Protein AF-A0A3C1X6R8-F1 (afdb_monomer_lite)

Radius of gyration: 14.56 Å; chains: 1; bounding box: 36×24×42 Å

pLDDT: mean 93.62, std 7.14, range [44.47, 98.44]

Structure (mmCIF, N/CA/C/O backbone):
data_AF-A0A3C1X6R8-F1
#
_entry.id   AF-A0A3C1X6R8-F1
#
loop_
_atom_site.group_PDB
_atom_site.id
_atom_site.type_symbol
_atom_site.label_atom_id
_atom_site.label_alt_id
_atom_site.label_comp_id
_atom_site.label_asym_id
_atom_site.label_entity_id
_atom_site.label_seq_id
_atom_site.pdbx_PDB_ins_code
_atom_site.Cartn_x
_atom_site.Cartn_y
_atom_site.Cartn_z
_atom_site.occupancy
_atom_site.B_iso_or_equiv
_atom_site.auth_seq_id
_atom_site.auth_comp_id
_atom_site.auth_asym_id
_atom_site.auth_atom_id
_atom_site.pdbx_PDB_model_num
ATOM 1 N N . LEU A 1 1 ? -1.838 14.137 13.609 1.00 92.88 1 LEU A N 1
ATOM 2 C CA . LEU A 1 1 ? -3.156 13.917 12.978 1.00 92.88 1 LEU A CA 1
ATOM 3 C C . LEU A 1 1 ? -3.751 12.540 13.293 1.00 92.88 1 LEU A C 1
ATOM 5 O O . LEU A 1 1 ? -4.486 12.486 14.264 1.00 92.88 1 LEU A O 1
ATOM 9 N N . ILE A 1 2 ? -3.392 11.442 12.601 1.00 96.31 2 ILE A N 1
ATOM 10 C CA . ILE A 1 2 ? -4.032 10.103 12.754 1.00 96.31 2 ILE A CA 1
ATOM 11 C C . ILE A 1 2 ? -4.209 9.684 14.222 1.00 96.31 2 ILE A C 1
ATOM 13 O O . ILE A 1 2 ? -5.307 9.367 14.666 1.00 96.31 2 ILE A O 1
ATOM 17 N N . ARG A 1 3 ? -3.130 9.751 15.009 1.00 93.81 3 ARG A N 1
ATOM 18 C CA . ARG A 1 3 ? -3.143 9.372 16.429 1.00 93.81 3 ARG A CA 1
ATOM 19 C C . ARG A 1 3 ? -3.962 10.317 17.316 1.00 93.81 3 ARG A C 1
ATOM 21 O O . ARG A 1 3 ? -4.566 9.875 18.283 1.00 93.81 3 ARG A O 1
ATOM 28 N N . GLN A 1 4 ? -3.963 11.611 16.999 1.00 95.19 4 GLN A N 1
ATOM 29 C CA . GLN A 1 4 ? -4.698 12.633 17.758 1.00 95.19 4 GLN A CA 1
ATOM 30 C C . GLN A 1 4 ? -6.204 12.534 17.506 1.00 95.19 4 GLN A C 1
ATOM 32 O O . GLN A 1 4 ? -6.984 12.700 18.434 1.00 95.19 4 GLN A O 1
ATOM 37 N N . THR A 1 5 ? -6.606 12.236 16.270 1.00 96.69 5 THR A N 1
ATOM 38 C CA . THR A 1 5 ? -8.015 12.111 15.876 1.00 96.69 5 THR A CA 1
ATOM 39 C C . THR A 1 5 ? -8.564 10.698 16.046 1.00 96.69 5 THR A C 1
ATOM 41 O O . THR A 1 5 ? -9.764 10.499 15.909 1.00 96.69 5 THR A O 1
ATOM 44 N N . ARG A 1 6 ? -7.695 9.717 16.329 1.00 95.25 6 ARG A N 1
ATOM 45 C CA . ARG A 1 6 ? -8.004 8.279 16.316 1.00 95.25 6 ARG A CA 1
ATOM 46 C C . ARG A 1 6 ? -8.641 7.817 14.998 1.00 95.25 6 ARG A C 1
ATOM 48 O O . ARG A 1 6 ? -9.510 6.953 15.005 1.00 95.25 6 ARG A O 1
ATOM 55 N N . ALA A 1 7 ? -8.210 8.387 13.872 1.00 97.00 7 ALA A N 1
ATOM 56 C CA . ALA A 1 7 ? -8.695 7.975 12.558 1.00 97.00 7 ALA A CA 1
ATOM 57 C C . ALA A 1 7 ? -8.273 6.528 12.255 1.00 97.00 7 ALA A C 1
ATOM 59 O O . ALA A 1 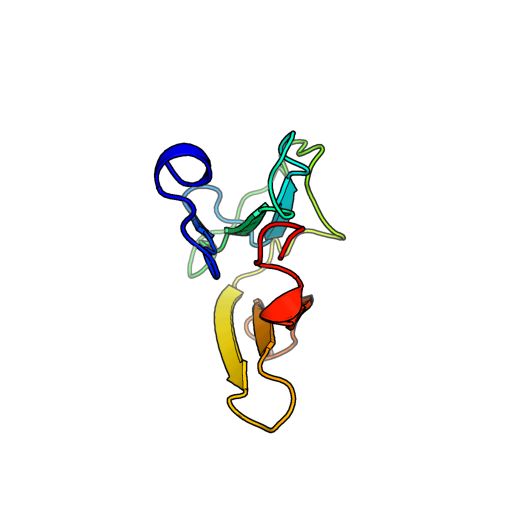7 ? -7.086 6.199 12.313 1.00 97.00 7 ALA A O 1
ATOM 60 N N . GLU A 1 8 ? -9.236 5.676 11.920 1.00 96.88 8 GLU A N 1
ATOM 61 C CA . GLU A 1 8 ? -9.026 4.283 11.512 1.00 96.88 8 GLU A CA 1
ATOM 62 C C . GLU A 1 8 ? -9.151 4.146 9.992 1.00 96.88 8 GLU A C 1
ATOM 64 O O . GLU A 1 8 ? -9.757 4.991 9.334 1.00 96.88 8 GLU A O 1
ATOM 69 N N . GLY A 1 9 ? -8.582 3.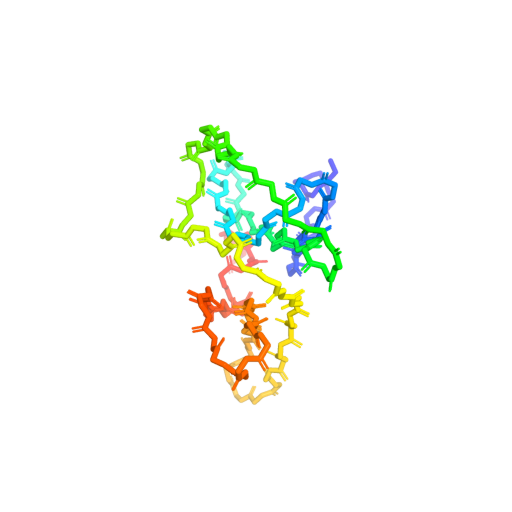081 9.427 1.00 96.31 9 GLY A N 1
ATOM 70 C CA . GLY A 1 9 ? -8.700 2.794 7.995 1.00 96.31 9 GLY A CA 1
ATOM 71 C C . GLY A 1 9 ? -7.899 3.726 7.082 1.00 96.31 9 GLY A C 1
ATOM 72 O O . GLY A 1 9 ? -8.197 3.799 5.894 1.00 96.31 9 GLY A O 1
ATOM 73 N N . VAL A 1 10 ? -6.901 4.449 7.606 1.00 97.31 10 VAL A N 1
ATOM 74 C CA . VAL A 1 10 ? -6.092 5.371 6.796 1.00 97.31 10 VAL A CA 1
ATOM 75 C C . VAL A 1 10 ? -5.047 4.598 5.989 1.00 97.31 10 VAL A C 1
ATOM 77 O O . VAL A 1 10 ? -4.293 3.792 6.535 1.00 97.31 10 VAL A O 1
ATOM 80 N N . LEU A 1 11 ? -4.989 4.898 4.694 1.00 97.25 11 LEU A N 1
ATOM 81 C CA . LEU A 1 11 ? -3.979 4.444 3.740 1.00 97.25 11 LEU A CA 1
ATOM 82 C C . LEU A 1 11 ? -3.394 5.662 3.029 1.00 97.25 11 LEU A C 1
ATOM 84 O O . LEU A 1 11 ? -4.082 6.671 2.866 1.00 97.25 11 LEU A O 1
ATOM 88 N N . PHE A 1 12 ? -2.148 5.547 2.586 1.00 97.88 12 PHE A N 1
ATOM 89 C CA . PHE A 1 12 ? -1.485 6.561 1.780 1.00 97.88 12 PHE A CA 1
ATOM 90 C C . PHE A 1 12 ? -1.316 6.071 0.343 1.00 97.88 12 PHE A C 1
ATOM 92 O O . PHE A 1 12 ? -1.146 4.875 0.084 1.00 97.88 12 PHE A O 1
ATOM 99 N N . ILE A 1 13 ? -1.420 7.022 -0.577 1.00 97.69 13 ILE A N 1
ATOM 100 C CA . ILE A 1 13 ? -1.051 6.870 -1.977 1.00 97.69 13 ILE A CA 1
ATOM 101 C C . ILE A 1 13 ? -0.106 8.020 -2.311 1.00 97.69 13 ILE A C 1
ATOM 103 O O . ILE A 1 13 ? -0.381 9.173 -1.961 1.00 97.69 13 ILE A O 1
ATOM 107 N N . SER A 1 14 ? 1.011 7.707 -2.952 1.00 96.69 14 SER A N 1
ATOM 108 C CA . SER A 1 14 ? 2.066 8.670 -3.273 1.00 96.69 14 SER A C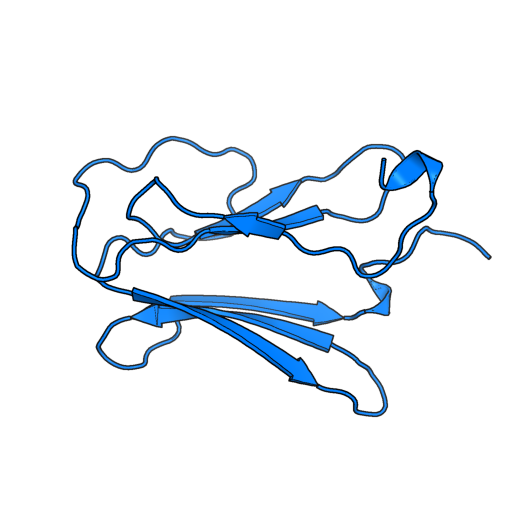A 1
ATOM 109 C C . SER A 1 14 ? 2.644 8.420 -4.673 1.00 96.69 14 SER A C 1
ATOM 111 O O . SER A 1 14 ? 2.229 7.493 -5.370 1.00 96.69 14 SER A O 1
ATOM 113 N N . GLY A 1 15 ? 3.566 9.276 -5.116 1.00 94.12 15 GLY A N 1
ATOM 114 C CA . GLY A 1 15 ? 4.183 9.234 -6.447 1.00 94.12 15 GLY A CA 1
ATOM 115 C C . GLY A 1 15 ? 5.496 10.022 -6.474 1.00 94.12 15 GLY A C 1
ATOM 116 O O . GLY A 1 15 ? 6.169 10.072 -5.451 1.00 94.12 15 GLY A O 1
ATOM 117 N N . ASP A 1 16 ? 5.822 10.657 -7.606 1.00 91.06 16 ASP A N 1
ATOM 118 C CA . ASP A 1 16 ? 7.024 11.493 -7.866 1.00 91.06 16 ASP A CA 1
ATOM 119 C C . ASP A 1 16 ? 8.335 10.726 -8.120 1.00 91.06 16 ASP A C 1
ATOM 121 O O . ASP A 1 16 ? 9.251 11.240 -8.749 1.00 91.06 16 ASP A O 1
ATOM 125 N N . VAL A 1 17 ? 8.415 9.464 -7.703 1.00 89.19 17 VAL A N 1
ATOM 126 C CA . VAL A 1 17 ? 9.659 8.680 -7.769 1.00 89.19 17 VAL A CA 1
ATOM 127 C C . VAL A 1 17 ? 9.807 7.823 -9.032 1.00 89.19 17 VAL A C 1
ATOM 129 O O . VAL A 1 17 ? 10.823 7.178 -9.232 1.00 89.19 17 VAL A O 1
ATOM 132 N N . HIS A 1 18 ? 8.792 7.784 -9.896 1.00 91.88 18 HIS A N 1
ATOM 133 C CA . HIS A 1 18 ? 8.739 7.009 -11.152 1.00 91.88 18 HIS A CA 1
ATOM 134 C C . HIS A 1 18 ? 8.852 5.472 -11.049 1.00 91.88 18 HIS A C 1
ATOM 136 O O . HIS A 1 18 ? 8.469 4.792 -11.995 1.00 91.88 18 HIS A O 1
ATOM 142 N N . TRP A 1 19 ? 9.236 4.887 -9.912 1.00 93.81 19 TRP A N 1
ATOM 143 C CA . TRP A 1 19 ? 9.003 3.465 -9.622 1.00 93.81 19 TRP A CA 1
ATOM 144 C C . TRP A 1 19 ? 7.742 3.253 -8.773 1.00 93.81 19 TRP A C 1
ATOM 146 O O . TRP A 1 19 ? 7.164 4.188 -8.215 1.00 93.81 19 TRP A O 1
ATOM 156 N N . GLY A 1 20 ? 7.294 2.001 -8.709 1.00 95.62 20 GLY A N 1
ATOM 157 C CA . GLY A 1 20 ? 6.138 1.578 -7.931 1.00 95.62 20 GLY A CA 1
ATOM 158 C C . GLY A 1 20 ? 6.567 0.722 -6.753 1.00 95.62 20 GLY A C 1
ATOM 159 O O . GLY A 1 20 ? 7.319 -0.232 -6.927 1.00 95.62 20 GLY A O 1
ATOM 160 N N . GLU A 1 21 ? 6.095 1.013 -5.549 1.00 97.06 21 GLU A N 1
ATOM 161 C CA . GLU A 1 21 ? 6.450 0.232 -4.366 1.00 97.06 21 GLU A CA 1
ATOM 162 C C . GLU A 1 21 ? 5.368 0.266 -3.294 1.00 97.06 21 GLU A C 1
ATOM 164 O O . GLU A 1 21 ? 4.442 1.075 -3.320 1.00 97.06 21 GLU A O 1
ATOM 169 N N . LEU A 1 22 ? 5.504 -0.634 -2.324 1.00 98.12 22 LEU A N 1
ATOM 170 C CA . LEU A 1 22 ? 4.699 -0.624 -1.117 1.00 98.12 22 LEU A CA 1
ATOM 171 C C . LEU A 1 22 ? 5.602 -0.389 0.085 1.00 98.12 22 LEU A C 1
ATOM 173 O O . LEU A 1 22 ? 6.529 -1.159 0.327 1.00 98.12 22 LEU A O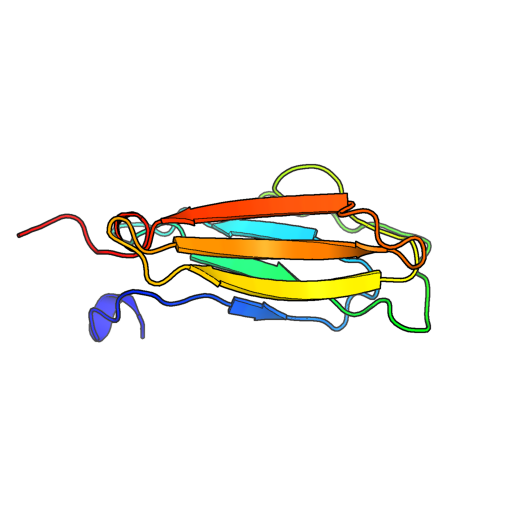 1
ATOM 177 N N . SER A 1 23 ? 5.281 0.625 0.876 1.00 98.25 23 SER A N 1
ATOM 178 C CA . SER A 1 23 ? 5.948 0.913 2.141 1.00 98.25 23 SER A CA 1
ATOM 179 C C . SER A 1 23 ? 5.063 0.553 3.328 1.00 98.25 23 SER A C 1
ATOM 181 O O . SER A 1 23 ? 3.844 0.724 3.285 1.00 98.25 23 SER A O 1
ATOM 183 N N . ARG A 1 24 ? 5.677 0.090 4.421 1.00 98.12 24 ARG A N 1
ATOM 184 C CA . ARG A 1 24 ? 5.020 -0.098 5.719 1.00 98.12 24 ARG A CA 1
ATOM 185 C C . ARG A 1 24 ? 5.840 0.524 6.838 1.00 98.12 24 ARG A C 1
ATOM 187 O O . ARG A 1 24 ? 6.876 -0.014 7.223 1.00 98.12 24 ARG A O 1
ATOM 194 N N . LEU A 1 25 ? 5.310 1.587 7.430 1.00 97.69 25 LEU A N 1
ATOM 195 C CA . LEU A 1 25 ? 5.884 2.231 8.605 1.00 97.69 25 LEU A CA 1
ATOM 196 C C . LEU A 1 25 ? 5.222 1.712 9.888 1.00 97.69 25 LEU A C 1
ATOM 198 O O . LEU A 1 25 ? 4.008 1.834 10.075 1.00 97.69 25 LEU A O 1
ATOM 202 N N . GLN A 1 26 ? 6.028 1.193 10.816 1.00 96.06 26 GLN A N 1
ATOM 203 C CA . GLN A 1 26 ? 5.562 0.832 12.156 1.00 96.06 26 GLN A CA 1
ATOM 204 C C . GLN A 1 26 ? 5.593 2.058 13.079 1.00 96.06 26 GLN A C 1
ATOM 206 O O . GLN A 1 26 ? 6.554 2.288 13.812 1.00 96.06 26 GLN A O 1
ATOM 211 N N . ALA A 1 27 ? 4.535 2.867 13.034 1.00 92.88 27 ALA A N 1
ATOM 212 C CA . ALA A 1 27 ? 4.433 4.064 13.860 1.00 92.88 27 ALA A CA 1
ATOM 213 C C . ALA A 1 27 ? 4.169 3.709 15.345 1.00 92.88 27 ALA A C 1
ATOM 215 O O . ALA A 1 27 ? 3.276 2.907 15.636 1.00 92.88 27 ALA A O 1
ATOM 216 N N . PRO A 1 28 ? 4.892 4.312 16.311 1.00 93.19 28 PRO A N 1
ATOM 217 C CA . PRO A 1 28 ? 4.652 4.072 17.731 1.00 93.19 28 PRO A CA 1
ATOM 218 C C . PRO A 1 28 ? 3.221 4.427 18.151 1.00 93.19 28 PRO A C 1
ATOM 220 O O . PRO A 1 28 ? 2.722 5.514 17.848 1.00 93.19 28 PRO A O 1
ATOM 223 N N . ASN A 1 29 ? 2.586 3.542 18.927 1.00 93.50 29 ASN A N 1
ATOM 224 C CA . ASN A 1 29 ? 1.217 3.717 19.431 1.00 93.50 29 ASN A CA 1
ATOM 225 C C . ASN A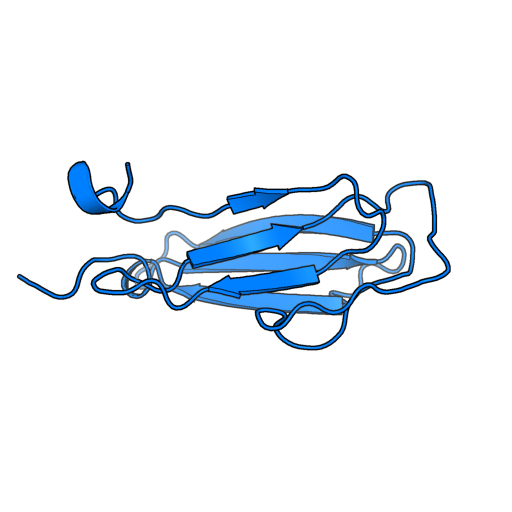 1 29 ? 0.176 3.953 18.315 1.00 93.50 29 ASN A C 1
ATOM 227 O O . ASN A 1 29 ? -0.738 4.762 18.480 1.00 93.50 29 ASN A O 1
ATOM 231 N N . CYS A 1 30 ? 0.346 3.296 17.168 1.00 95.50 30 CYS A N 1
ATOM 232 C CA . CYS A 1 30 ? -0.546 3.351 16.014 1.00 95.50 30 CYS A CA 1
ATOM 233 C C . CYS A 1 30 ? -0.557 1.988 15.306 1.00 95.50 30 CYS A C 1
ATOM 235 O O . CYS A 1 30 ? 0.326 1.157 15.533 1.00 95.50 30 CYS A O 1
ATOM 237 N N . TYR A 1 31 ? -1.550 1.759 14.450 1.00 96.88 31 TYR A N 1
ATOM 238 C CA . TYR A 1 31 ? -1.501 0.651 13.499 1.00 96.88 31 TYR A CA 1
ATOM 239 C C . TYR A 1 31 ? -0.414 0.884 12.432 1.00 96.88 31 TYR A C 1
ATOM 241 O O . TYR A 1 31 ? 0.001 2.034 12.232 1.00 96.88 31 TYR A O 1
ATOM 249 N N . PRO A 1 32 ? 0.065 -0.178 11.749 1.00 96.88 32 PRO A N 1
ATOM 250 C CA . PRO A 1 32 ? 1.010 -0.038 10.646 1.00 96.88 32 PRO A CA 1
ATOM 251 C C . PRO A 1 32 ? 0.447 0.877 9.556 1.00 96.88 32 PRO A C 1
ATOM 253 O O . PRO A 1 32 ? -0.675 0.676 9.095 1.00 96.88 32 PRO A O 1
ATOM 256 N N . LEU A 1 33 ? 1.230 1.866 9.135 1.00 97.81 33 LEU A N 1
ATOM 257 C CA . LEU A 1 33 ? 0.846 2.778 8.063 1.00 97.81 33 LEU A CA 1
ATOM 258 C C . LEU A 1 33 ? 1.373 2.233 6.742 1.00 97.81 33 LEU A C 1
ATOM 260 O O . LEU A 1 33 ? 2.571 1.970 6.626 1.00 97.81 33 LEU A O 1
ATOM 264 N N . TYR A 1 34 ? 0.478 2.065 5.774 1.00 98.31 34 TYR A N 1
ATOM 265 C CA . TYR A 1 34 ? 0.819 1.604 4.434 1.00 98.31 34 TYR A CA 1
ATOM 266 C C . TYR A 1 34 ? 0.766 2.764 3.446 1.00 98.31 34 TYR A C 1
ATOM 268 O O . TYR A 1 34 ? -0.187 3.545 3.473 1.00 98.31 34 TYR A O 1
ATOM 276 N N . ASP A 1 35 ? 1.767 2.830 2.576 1.00 98.19 35 ASP A N 1
ATOM 277 C CA . ASP A 1 35 ? 1.828 3.763 1.453 1.00 98.19 35 ASP A CA 1
ATOM 278 C C . ASP A 1 35 ? 2.073 2.990 0.159 1.00 98.19 35 ASP A C 1
ATOM 280 O O . ASP A 1 35 ? 3.053 2.246 0.061 1.00 98.19 35 ASP A O 1
ATOM 284 N N . LEU A 1 36 ? 1.152 3.123 -0.796 1.00 98.38 36 LEU A N 1
ATOM 285 C CA . LEU A 1 36 ? 1.299 2.587 -2.144 1.00 98.38 36 LEU A CA 1
ATOM 286 C C . LEU A 1 36 ? 1.792 3.715 -3.054 1.00 98.38 36 LEU A C 1
ATOM 288 O O . LEU A 1 36 ? 1.009 4.562 -3.488 1.00 98.38 36 LEU A O 1
ATOM 292 N N . THR A 1 37 ? 3.088 3.705 -3.342 1.00 97.44 37 THR A N 1
ATOM 293 C CA . THR A 1 37 ? 3.724 4.673 -4.235 1.00 97.44 37 THR A CA 1
ATOM 294 C C . THR A 1 37 ? 3.617 4.174 -5.669 1.00 97.44 37 THR A C 1
ATOM 296 O O . THR A 1 37 ? 4.016 3.044 -5.953 1.00 97.44 37 THR A O 1
ATOM 299 N N . ALA A 1 38 ? 3.079 4.988 -6.576 1.00 95.81 38 ALA A N 1
ATOM 300 C CA . ALA A 1 38 ? 2.978 4.658 -7.994 1.00 95.81 38 ALA A CA 1
ATOM 301 C C . ALA A 1 38 ? 3.076 5.921 -8.857 1.00 95.81 38 ALA A C 1
ATOM 303 O O . ALA A 1 38 ? 2.258 6.832 -8.728 1.00 95.81 38 ALA A O 1
ATOM 304 N N . SER A 1 39 ? 4.045 5.964 -9.773 1.00 91.94 39 SER A N 1
ATOM 305 C CA . SER A 1 39 ? 4.202 7.101 -10.699 1.00 91.94 39 SER A CA 1
ATOM 306 C C . SER A 1 39 ? 4.916 6.777 -12.017 1.00 91.94 39 SER A C 1
ATOM 308 O O . SER A 1 39 ? 5.289 7.693 -12.740 1.00 91.94 39 SER A O 1
ATOM 310 N N . GLY A 1 40 ? 5.096 5.502 -12.367 1.00 90.69 40 GLY A N 1
ATOM 311 C CA . GLY A 1 40 ? 5.806 5.096 -13.588 1.00 90.69 40 GLY A CA 1
ATOM 312 C C . GLY A 1 40 ? 4.903 4.899 -14.804 1.00 90.69 40 GLY A C 1
ATOM 313 O O . GLY A 1 40 ? 5.011 3.877 -15.467 1.00 90.69 40 GLY A O 1
ATOM 314 N N . LEU A 1 41 ? 3.963 5.805 -15.100 1.00 88.94 41 LEU A N 1
ATOM 315 C CA . LEU A 1 41 ? 3.029 5.584 -16.220 1.00 88.94 41 LEU A CA 1
ATOM 316 C C . LEU A 1 41 ? 3.708 5.712 -17.597 1.00 88.94 41 LEU A C 1
ATOM 318 O O . LEU A 1 41 ? 3.333 5.019 -18.539 1.00 88.94 41 LEU A O 1
ATOM 322 N N . ASN A 1 42 ? 4.669 6.628 -17.728 1.00 84.25 42 ASN A N 1
ATOM 323 C CA . ASN A 1 42 ? 5.311 6.979 -19.001 1.00 84.25 42 ASN A CA 1
ATOM 324 C C . ASN A 1 42 ? 6.800 7.347 -18.881 1.00 84.25 42 ASN A C 1
ATOM 326 O O . ASN A 1 42 ? 7.395 7.763 -19.875 1.00 84.25 42 ASN A O 1
ATOM 330 N N . GLN A 1 43 ? 7.380 7.250 -17.687 1.00 77.56 43 GLN A N 1
ATOM 331 C CA . GLN A 1 43 ? 8.794 7.500 -17.434 1.00 77.56 43 GLN A CA 1
ATOM 332 C C . GLN A 1 43 ? 9.348 6.384 -16.564 1.00 77.56 43 GLN A C 1
ATOM 334 O O . GLN A 1 43 ? 8.683 5.925 -15.634 1.00 77.56 43 GLN A O 1
ATOM 339 N N . ASP A 1 44 ? 10.545 5.944 -16.918 1.00 73.56 44 ASP A N 1
ATOM 340 C CA . ASP A 1 44 ? 11.375 5.034 -16.156 1.00 73.56 44 ASP A CA 1
ATOM 341 C C . ASP A 1 44 ? 12.473 5.820 -15.431 1.00 73.56 44 ASP A C 1
ATOM 343 O O . ASP A 1 44 ? 12.745 6.993 -15.706 1.00 73.56 44 ASP A O 1
ATOM 347 N N . TRP A 1 45 ? 13.057 5.189 -14.419 1.00 77.38 45 TRP A N 1
ATOM 348 C CA . TRP A 1 45 ? 14.111 5.781 -13.611 1.00 77.38 45 TRP A CA 1
ATOM 349 C C . TRP A 1 45 ? 15.170 4.728 -13.336 1.00 77.38 45 TRP A C 1
ATOM 351 O O . TRP A 1 45 ? 14.856 3.616 -12.920 1.00 77.38 45 TRP A O 1
ATOM 361 N N . ASP A 1 46 ? 16.435 5.067 -13.552 1.00 75.56 46 ASP A N 1
ATOM 362 C CA . ASP A 1 46 ? 17.507 4.063 -13.567 1.00 75.56 46 ASP A CA 1
ATOM 363 C C . ASP A 1 46 ? 18.043 3.713 -12.174 1.00 75.56 46 ASP A C 1
ATOM 365 O O . ASP A 1 46 ? 18.897 2.835 -12.019 1.00 75.56 46 ASP A O 1
ATOM 369 N N . ARG A 1 47 ? 17.581 4.414 -11.135 1.00 85.19 47 ARG A N 1
ATOM 370 C CA . ARG A 1 47 ? 18.122 4.279 -9.785 1.00 85.19 47 ARG A CA 1
ATOM 371 C C . ARG A 1 47 ? 17.013 4.101 -8.766 1.00 85.19 47 ARG A C 1
ATOM 373 O O . ARG A 1 47 ? 16.179 4.968 -8.611 1.00 85.19 47 ARG A O 1
ATOM 380 N N . LEU A 1 48 ? 17.062 3.002 -8.023 1.00 90.69 48 LEU A N 1
ATOM 381 C CA . LEU A 1 48 ? 16.183 2.796 -6.880 1.00 90.69 48 LEU A CA 1
ATOM 382 C C . LEU A 1 48 ? 16.827 3.354 -5.607 1.00 90.69 48 LEU A C 1
ATOM 384 O O . LEU A 1 48 ? 17.860 2.855 -5.146 1.00 90.69 48 LEU A O 1
ATOM 388 N N . GLU A 1 49 ? 16.205 4.359 -5.005 1.00 91.38 49 GLU A N 1
ATOM 389 C CA . GLU A 1 49 ? 16.626 4.907 -3.722 1.00 91.38 49 GLU A CA 1
ATOM 390 C C . GLU A 1 49 ? 16.381 3.899 -2.580 1.00 91.38 49 GLU A C 1
ATOM 392 O O . GLU A 1 49 ? 15.421 3.111 -2.597 1.00 91.38 49 GLU A O 1
ATOM 397 N N . PRO A 1 50 ? 17.238 3.894 -1.542 1.00 93.06 50 PRO A N 1
ATOM 398 C CA . PRO A 1 50 ? 17.029 3.044 -0.381 1.00 93.06 50 PRO A CA 1
ATOM 399 C C . PRO A 1 50 ? 15.792 3.495 0.404 1.00 93.06 50 PRO A C 1
ATOM 401 O O . PRO A 1 50 ? 15.656 4.661 0.763 1.00 93.06 50 PRO A O 1
ATOM 404 N N . ASN A 1 51 ? 14.926 2.541 0.744 1.00 95.81 51 ASN A N 1
ATOM 405 C CA . ASN A 1 51 ? 13.790 2.759 1.630 1.00 95.81 51 ASN A CA 1
ATOM 406 C C . ASN A 1 51 ? 13.716 1.625 2.661 1.00 95.81 51 ASN A C 1
ATOM 408 O O . ASN A 1 51 ? 13.416 0.481 2.324 1.00 95.81 51 ASN A O 1
ATOM 412 N N . GLY A 1 52 ? 13.968 1.951 3.932 1.00 96.62 52 GLY A N 1
ATOM 413 C CA . GLY A 1 52 ? 13.931 0.984 5.035 1.00 96.62 52 GLY A CA 1
ATOM 414 C C . GLY A 1 52 ? 12.531 0.461 5.383 1.00 96.62 52 GLY A C 1
ATOM 415 O O . GLY A 1 52 ? 12.414 -0.503 6.133 1.00 96.62 52 GLY A O 1
ATOM 416 N N . ASN A 1 53 ? 11.477 1.076 4.842 1.00 97.69 53 ASN A N 1
ATOM 417 C CA . ASN A 1 53 ? 10.087 0.664 5.038 1.00 97.69 53 ASN A CA 1
ATOM 418 C C . ASN A 1 53 ? 9.531 -0.143 3.854 1.00 97.69 53 ASN A C 1
ATOM 420 O O . ASN A 1 53 ? 8.376 -0.569 3.916 1.00 97.69 53 ASN A O 1
ATOM 424 N N . ARG A 1 54 ? 10.312 -0.342 2.783 1.00 97.31 54 ARG A N 1
ATOM 425 C CA . ARG A 1 54 ? 9.870 -1.045 1.574 1.00 97.31 54 ARG A CA 1
ATOM 426 C C . ARG A 1 54 ? 9.516 -2.499 1.883 1.00 97.31 54 ARG A C 1
ATOM 428 O O . ARG A 1 54 ? 10.265 -3.219 2.544 1.00 97.31 54 ARG A O 1
ATOM 435 N N . LEU A 1 55 ? 8.368 -2.936 1.382 1.00 96.50 55 LEU A N 1
ATOM 436 C CA . LEU A 1 55 ? 7.920 -4.319 1.413 1.00 96.50 55 LEU A CA 1
ATOM 437 C C . LEU A 1 55 ? 8.147 -4.963 0.045 1.00 96.50 55 LEU A C 1
ATOM 439 O O . LEU A 1 55 ? 7.410 -4.693 -0.900 1.00 96.50 55 LEU A O 1
ATOM 443 N N . GLY A 1 56 ? 9.121 -5.869 -0.026 1.00 92.94 56 GLY A N 1
ATOM 444 C CA . GLY A 1 56 ? 9.462 -6.573 -1.263 1.00 92.94 56 GLY A CA 1
ATOM 445 C C . GLY A 1 56 ? 10.200 -5.690 -2.269 1.00 92.94 56 GLY A C 1
ATOM 446 O O . GLY A 1 56 ? 10.841 -4.707 -1.895 1.00 92.94 56 GLY A O 1
ATOM 447 N N . ASP A 1 57 ? 10.116 -6.070 -3.541 1.00 93.50 57 ASP A N 1
ATOM 448 C CA . ASP A 1 57 ? 10.819 -5.401 -4.633 1.00 93.50 57 ASP A CA 1
ATOM 449 C C . ASP A 1 57 ? 9.995 -4.246 -5.216 1.00 93.50 57 ASP A C 1
ATOM 451 O O . ASP A 1 57 ? 8.764 -4.303 -5.275 1.00 93.50 57 ASP A O 1
ATOM 455 N N . ALA A 1 58 ? 10.685 -3.206 -5.685 1.00 94.44 58 ALA A N 1
ATOM 456 C CA . ALA A 1 58 ? 10.063 -2.129 -6.446 1.00 94.44 58 ALA A CA 1
ATOM 457 C C . ALA A 1 58 ? 9.783 -2.561 -7.899 1.00 94.44 58 ALA A C 1
ATOM 459 O O . ALA A 1 58 ? 10.493 -3.380 -8.485 1.00 94.44 58 ALA A O 1
ATOM 460 N N . CYS A 1 59 ? 8.749 -1.978 -8.499 1.00 94.25 59 CYS A N 1
ATOM 461 C CA . CYS A 1 59 ? 8.437 -2.070 -9.917 1.00 94.25 59 CYS A CA 1
ATOM 462 C C . CYS A 1 59 ? 9.055 -0.873 -10.645 1.00 94.25 59 CYS A C 1
ATOM 464 O O . CYS A 1 59 ? 8.531 0.234 -10.556 1.00 94.25 59 CYS A O 1
ATOM 466 N N . MET A 1 60 ? 10.161 -1.103 -11.353 1.00 92.62 60 MET A N 1
ATOM 467 C CA . MET A 1 60 ? 10.834 -0.069 -12.154 1.00 92.62 60 MET A CA 1
ATOM 468 C C . MET A 1 60 ? 10.241 0.061 -13.565 1.00 92.62 60 MET A C 1
ATOM 470 O O . MET A 1 60 ? 10.393 1.096 -14.201 1.00 92.62 60 MET A O 1
ATOM 474 N N . ASP A 1 61 ? 9.563 -0.985 -14.046 1.00 91.69 61 ASP A N 1
ATOM 475 C CA . ASP A 1 61 ? 8.873 -0.980 -15.337 1.00 91.69 61 ASP A CA 1
ATOM 476 C C . ASP A 1 61 ? 7.661 -0.044 -15.308 1.00 91.69 61 ASP A C 1
ATOM 478 O O . ASP A 1 61 ? 7.142 0.275 -14.231 1.00 91.69 61 ASP A O 1
ATOM 482 N N . PHE A 1 62 ? 7.138 0.312 -16.484 1.00 94.31 62 PHE A N 1
ATOM 483 C CA . PHE A 1 62 ? 5.896 1.074 -16.561 1.00 94.31 62 PHE A CA 1
ATOM 484 C C . PHE A 1 62 ? 4.747 0.368 -15.839 1.00 94.31 62 PHE A C 1
ATOM 486 O O . PHE A 1 62 ? 4.525 -0.837 -16.010 1.00 94.31 62 PHE A O 1
ATOM 493 N N . HIS A 1 63 ? 4.021 1.126 -15.020 1.00 95.00 63 HIS A N 1
ATOM 494 C CA . HIS A 1 63 ? 3.029 0.574 -14.109 1.00 95.00 63 HIS A CA 1
ATOM 495 C C . HIS A 1 63 ? 1.957 1.583 -13.689 1.00 95.00 63 HIS A C 1
ATOM 497 O O . HIS A 1 63 ? 2.080 2.793 -13.878 1.00 95.00 63 HIS A O 1
ATOM 503 N N . PHE A 1 64 ? 0.916 1.071 -13.033 1.00 95.69 64 PHE A N 1
ATOM 504 C CA . PHE A 1 64 ? -0.065 1.864 -12.296 1.00 95.69 64 PHE A CA 1
ATOM 505 C C . PHE A 1 64 ? -0.399 1.224 -10.943 1.00 95.69 64 PHE A C 1
ATOM 507 O O . PHE A 1 64 ? -0.292 0.007 -10.758 1.00 95.69 64 PHE A O 1
ATOM 514 N N . GLY A 1 65 ? -0.812 2.060 -9.990 1.00 96.50 65 GLY A N 1
ATOM 515 C CA . GLY A 1 65 ? -1.316 1.623 -8.690 1.00 96.50 65 GLY A CA 1
ATOM 516 C C . GLY A 1 65 ? -2.803 1.279 -8.735 1.00 96.50 65 GLY A C 1
ATOM 517 O O . GLY A 1 65 ? -3.577 1.919 -9.444 1.00 96.50 65 GLY A O 1
ATOM 518 N N . MET A 1 66 ? -3.215 0.276 -7.965 1.00 96.81 66 MET A N 1
ATOM 519 C CA . MET A 1 66 ? -4.610 -0.146 -7.850 1.00 96.81 66 MET A CA 1
ATOM 520 C C . MET A 1 66 ? -4.951 -0.487 -6.400 1.00 96.81 66 MET A C 1
ATOM 522 O O . MET A 1 66 ? -4.214 -1.216 -5.732 1.00 96.81 66 MET A O 1
ATOM 526 N N . LEU A 1 67 ? -6.099 0.017 -5.946 1.00 97.56 67 LEU A N 1
ATOM 527 C CA . LEU A 1 67 ? -6.732 -0.360 -4.687 1.00 97.56 67 LEU A CA 1
ATOM 528 C C . LEU A 1 67 ? -8.007 -1.136 -4.995 1.00 97.56 67 LEU A C 1
ATOM 530 O O . LEU A 1 67 ? -8.934 -0.592 -5.589 1.00 97.56 67 LEU A O 1
ATOM 534 N N . GLU A 1 68 ? -8.077 -2.389 -4.562 1.00 97.50 68 GLU A N 1
ATOM 535 C CA . GLU A 1 68 ? -9.286 -3.199 -4.703 1.00 97.50 68 GLU A CA 1
ATOM 536 C C . GLU A 1 68 ? -9.900 -3.452 -3.330 1.00 97.50 68 GLU A C 1
ATOM 538 O O . GLU A 1 68 ? -9.291 -4.096 -2.476 1.00 97.50 68 GLU A O 1
ATOM 543 N N . ILE A 1 69 ? -11.096 -2.914 -3.093 1.00 97.69 69 ILE A N 1
ATOM 544 C CA . ILE A 1 69 ? -11.761 -3.020 -1.794 1.00 97.69 69 ILE A CA 1
ATOM 545 C C . ILE A 1 69 ? -12.782 -4.154 -1.825 1.00 97.69 69 ILE A C 1
ATOM 547 O O . ILE A 1 69 ? -13.736 -4.136 -2.601 1.00 97.69 69 ILE A O 1
ATOM 551 N N . ASN A 1 70 ? -12.603 -5.114 -0.922 1.00 97.44 70 ASN A N 1
ATOM 552 C CA . ASN A 1 70 ? -13.557 -6.171 -0.639 1.00 97.44 70 ASN A CA 1
ATOM 553 C C . ASN A 1 70 ? -14.371 -5.798 0.608 1.00 97.44 70 ASN A C 1
ATOM 555 O O . ASN A 1 70 ? -13.822 -5.682 1.704 1.00 97.44 70 ASN A O 1
ATOM 559 N N . TRP A 1 71 ? -15.684 -5.639 0.433 1.00 96.62 71 TRP A N 1
ATOM 560 C CA . TRP A 1 71 ? -16.644 -5.278 1.485 1.00 96.62 71 TRP A CA 1
ATOM 561 C C . TRP A 1 71 ? -17.366 -6.484 2.108 1.00 96.62 71 TRP A C 1
ATOM 563 O O . TRP A 1 71 ? -18.407 -6.317 2.740 1.00 96.62 71 TRP A O 1
ATOM 573 N N . GLY A 1 72 ? -16.863 -7.702 1.898 1.00 95.88 72 GLY A N 1
ATOM 574 C CA . GLY A 1 72 ? -17.455 -8.931 2.422 1.00 95.88 72 GLY A CA 1
ATOM 575 C C . GLY A 1 72 ? -17.400 -9.046 3.951 1.00 95.88 72 GLY A C 1
ATOM 576 O O . GLY A 1 72 ? -17.133 -8.092 4.676 1.00 95.88 72 GLY A O 1
ATOM 577 N N . THR A 1 73 ? -17.614 -10.258 4.467 1.00 94.38 73 THR A N 1
ATOM 578 C CA . THR A 1 73 ? -17.660 -10.526 5.920 1.00 94.38 73 THR A CA 1
ATOM 579 C C . THR A 1 73 ? -16.360 -10.188 6.652 1.00 94.38 73 THR A C 1
ATOM 581 O O . THR A 1 73 ? -16.380 -9.896 7.844 1.00 94.38 73 THR A O 1
ATOM 584 N N . THR A 1 74 ? -15.227 -10.206 5.949 1.00 95.75 74 THR A N 1
ATOM 585 C CA . THR A 1 74 ? -13.929 -9.734 6.447 1.00 95.75 74 THR A CA 1
ATOM 586 C C . THR A 1 74 ? -13.417 -8.635 5.515 1.00 95.75 74 THR A C 1
ATOM 588 O O . THR A 1 74 ? -12.701 -8.946 4.563 1.00 95.75 74 THR A O 1
ATOM 591 N N . PRO A 1 75 ? -13.789 -7.360 5.751 1.00 97.31 75 PRO A N 1
ATOM 592 C CA . PRO A 1 75 ? -13.423 -6.273 4.856 1.00 97.31 75 PRO A CA 1
ATOM 593 C C . PRO A 1 75 ? -11.909 -6.094 4.732 1.00 97.31 75 PRO A C 1
ATOM 595 O O . PRO A 1 75 ? -11.174 -6.108 5.730 1.00 97.31 75 PRO A O 1
ATOM 598 N N . SER A 1 76 ? -11.441 -5.898 3.505 1.00 98.44 76 SER A N 1
ATOM 599 C CA . SER A 1 76 ? -10.023 -5.729 3.195 1.00 98.44 76 SER A CA 1
ATOM 600 C C . SER A 1 76 ? -9.815 -4.856 1.970 1.00 98.44 76 SER A C 1
ATOM 602 O O . SER A 1 76 ? -10.666 -4.807 1.088 1.00 98.44 76 SER A O 1
ATOM 604 N N . VAL A 1 77 ? -8.640 -4.249 1.873 1.00 98.31 77 VAL A N 1
ATOM 605 C CA . VAL A 1 77 ? -8.146 -3.610 0.653 1.00 98.31 77 VAL A CA 1
ATOM 606 C C . VAL A 1 77 ? -6.932 -4.368 0.139 1.00 98.31 77 VAL A C 1
ATOM 608 O O . VAL A 1 77 ? -6.049 -4.760 0.904 1.00 98.31 77 VAL A O 1
ATOM 611 N N . GLU A 1 78 ? -6.887 -4.589 -1.162 1.00 98.00 78 GLU A N 1
ATOM 612 C CA . GLU A 1 78 ? -5.718 -5.094 -1.851 1.00 98.00 78 GLU A CA 1
ATOM 613 C C . GLU A 1 78 ? -4.982 -3.942 -2.537 1.00 98.00 78 GLU A C 1
ATOM 615 O O . GLU A 1 78 ? -5.526 -3.274 -3.411 1.00 98.00 78 GLU A O 1
ATOM 620 N N . LEU A 1 79 ? -3.742 -3.724 -2.108 1.00 98.25 79 LEU A N 1
ATOM 621 C CA . LEU A 1 79 ? -2.796 -2.747 -2.635 1.00 98.25 79 LEU A CA 1
ATOM 622 C C . LEU A 1 79 ? -1.985 -3.432 -3.738 1.00 98.25 79 LEU A C 1
ATOM 624 O O . LEU A 1 79 ? -1.324 -4.440 -3.460 1.00 98.25 79 LEU A O 1
ATOM 628 N N . LYS A 1 80 ? -2.037 -2.919 -4.971 1.00 97.56 80 LYS A N 1
ATOM 629 C CA . LYS A 1 80 ? -1.356 -3.513 -6.131 1.00 97.56 80 LYS A CA 1
ATOM 630 C C . LYS A 1 80 ? -0.585 -2.483 -6.941 1.00 97.56 80 LYS A C 1
ATOM 632 O O . LYS A 1 80 ? -1.069 -1.378 -7.153 1.00 97.56 80 LYS A O 1
ATOM 637 N N . ILE A 1 81 ? 0.562 -2.903 -7.467 1.00 97.44 81 ILE A N 1
ATOM 638 C CA . ILE A 1 81 ? 1.209 -2.270 -8.619 1.00 97.44 81 ILE A CA 1
ATOM 639 C C . ILE A 1 81 ? 1.112 -3.247 -9.786 1.00 97.44 81 ILE A C 1
ATOM 641 O O . ILE A 1 81 ? 1.619 -4.368 -9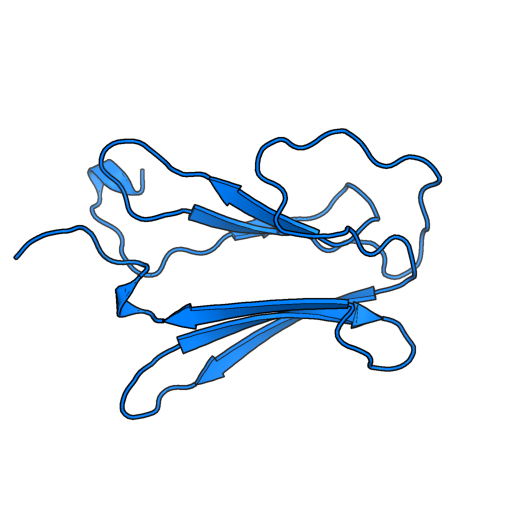.685 1.00 97.44 81 ILE A O 1
ATOM 645 N N . HIS A 1 82 ? 0.453 -2.836 -10.866 1.00 95.75 82 HIS A N 1
ATOM 646 C CA . HIS A 1 82 ? 0.347 -3.608 -12.101 1.00 95.75 82 HIS A CA 1
ATOM 647 C C . HIS A 1 82 ? 1.312 -3.063 -13.139 1.00 95.75 82 HIS A C 1
ATOM 649 O O . HIS A 1 82 ? 1.298 -1.864 -13.398 1.00 95.75 82 HIS A O 1
ATOM 655 N N . ASP A 1 83 ? 2.099 -3.943 -13.750 1.00 93.00 83 ASP A N 1
ATOM 656 C CA . ASP A 1 83 ? 2.869 -3.583 -14.937 1.00 93.00 83 ASP A CA 1
ATOM 657 C C . ASP A 1 83 ? 1.994 -3.582 -16.203 1.00 93.00 83 ASP A C 1
ATOM 659 O O . ASP A 1 83 ? 0.826 -3.988 -16.193 1.00 93.00 83 ASP A O 1
ATOM 663 N N . MET A 1 84 ? 2.578 -3.154 -17.323 1.00 90.38 84 MET A N 1
ATOM 664 C CA . MET A 1 84 ? 1.892 -3.081 -18.620 1.00 90.38 84 MET A CA 1
ATOM 665 C C . MET A 1 84 ? 1.446 -4.438 -19.186 1.00 90.38 84 MET A C 1
ATOM 667 O O . MET A 1 84 ? 0.648 -4.471 -20.120 1.00 90.38 84 MET A O 1
ATOM 671 N N . THR A 1 85 ? 1.922 -5.561 -18.635 1.00 91.38 85 THR A N 1
ATOM 672 C CA . THR A 1 85 ? 1.457 -6.908 -19.014 1.00 91.38 85 THR A CA 1
ATOM 673 C C . THR A 1 85 ? 0.207 -7.332 -18.237 1.00 91.38 85 THR A C 1
ATOM 675 O O . THR A 1 85 ? -0.360 -8.393 -18.493 1.00 91.38 85 THR A O 1
ATOM 678 N N . GLY A 1 86 ? -0.229 -6.511 -17.274 1.00 87.75 86 GLY A N 1
ATOM 679 C CA . GLY A 1 86 ? -1.318 -6.806 -16.347 1.00 87.75 86 GLY A CA 1
ATOM 680 C C . GLY A 1 86 ? -0.872 -7.591 -15.112 1.00 87.75 86 GLY A C 1
ATOM 681 O O . GLY A 1 86 ? -1.678 -7.818 -14.202 1.00 87.75 86 GLY A O 1
ATOM 682 N N . ARG A 1 87 ? 0.406 -7.981 -15.019 1.00 91.06 87 ARG A N 1
ATOM 683 C CA . ARG A 1 87 ? 0.938 -8.718 -13.870 1.00 91.06 87 ARG A CA 1
ATOM 684 C C . ARG A 1 87 ? 1.040 -7.795 -12.657 1.00 91.06 87 ARG A C 1
ATOM 686 O O . ARG A 1 87 ? 1.625 -6.718 -12.718 1.00 91.06 87 ARG A O 1
ATOM 693 N N . ALA A 1 88 ? 0.520 -8.252 -11.518 1.00 91.25 88 ALA A N 1
ATOM 694 C CA . ALA A 1 88 ? 0.747 -7.586 -10.239 1.00 91.25 88 ALA A CA 1
ATOM 695 C C . ALA A 1 88 ? 2.186 -7.855 -9.765 1.00 91.25 88 ALA A C 1
ATOM 697 O O . ALA A 1 88 ? 2.546 -8.997 -9.465 1.00 91.25 88 ALA A O 1
ATOM 698 N N . ARG A 1 89 ? 3.009 -6.806 -9.728 1.00 93.31 89 ARG A N 1
ATOM 699 C CA . ARG A 1 89 ? 4.428 -6.845 -9.335 1.00 93.31 89 ARG A CA 1
ATOM 700 C C . ARG A 1 89 ? 4.618 -6.594 -7.849 1.00 93.31 89 ARG A C 1
ATOM 702 O O . ARG A 1 89 ? 5.439 -7.248 -7.219 1.00 93.31 89 ARG A O 1
ATOM 709 N N . VAL A 1 90 ? 3.784 -5.724 -7.292 1.00 94.62 90 VAL A N 1
ATOM 710 C CA . VAL A 1 90 ? 3.648 -5.499 -5.853 1.00 94.62 90 VAL A CA 1
ATOM 711 C C . VAL A 1 90 ? 2.218 -5.850 -5.478 1.00 94.62 90 VAL A C 1
ATOM 713 O O . VAL A 1 90 ? 1.285 -5.457 -6.179 1.00 94.62 90 VAL A O 1
ATOM 716 N N . ARG A 1 91 ? 2.031 -6.614 -4.398 1.00 95.56 91 ARG A N 1
ATOM 717 C CA . ARG A 1 91 ? 0.705 -7.030 -3.929 1.00 95.56 91 ARG A CA 1
ATOM 718 C C . ARG A 1 91 ? 0.686 -7.190 -2.417 1.00 95.56 91 ARG A C 1
ATOM 720 O O . ARG A 1 91 ? 1.488 -7.937 -1.857 1.00 95.56 91 ARG A O 1
ATOM 727 N N . ARG A 1 92 ? -0.292 -6.569 -1.762 1.00 96.88 92 ARG A N 1
ATOM 728 C CA . ARG A 1 92 ? -0.580 -6.802 -0.344 1.00 96.88 92 ARG A CA 1
ATOM 729 C C . ARG A 1 92 ? -2.061 -6.644 -0.053 1.00 96.88 92 ARG A C 1
ATOM 731 O O . ARG A 1 92 ? -2.641 -5.600 -0.318 1.00 96.88 92 ARG A O 1
ATOM 738 N N . THR A 1 93 ? -2.644 -7.647 0.589 1.00 97.81 93 THR A N 1
ATOM 739 C CA . THR A 1 93 ? -3.963 -7.523 1.212 1.00 97.81 93 THR A CA 1
ATOM 740 C C . THR A 1 93 ? -3.804 -7.010 2.639 1.00 97.81 93 THR A C 1
ATOM 742 O O . THR A 1 93 ? -3.026 -7.569 3.416 1.00 97.81 93 THR A O 1
ATOM 745 N N . VAL A 1 94 ? -4.546 -5.961 2.979 1.00 97.94 94 VAL A N 1
ATOM 746 C CA . VAL A 1 94 ? -4.638 -5.397 4.327 1.00 97.94 94 VAL A CA 1
ATOM 747 C C . VAL A 1 94 ? -6.085 -5.510 4.784 1.00 97.94 94 VAL A C 1
ATOM 749 O O . VAL A 1 94 ? -6.991 -4.940 4.171 1.00 97.94 94 VAL A O 1
ATOM 752 N N . ARG A 1 95 ? -6.330 -6.259 5.862 1.00 97.75 95 ARG A N 1
ATOM 753 C CA . ARG A 1 95 ? -7.663 -6.294 6.473 1.00 97.75 95 ARG A CA 1
ATOM 754 C C . ARG A 1 95 ? -7.940 -4.968 7.160 1.00 97.75 95 ARG A C 1
ATOM 756 O O . ARG A 1 95 ? -7.058 -4.404 7.799 1.00 97.75 95 ARG A O 1
ATOM 763 N N . PHE A 1 96 ? -9.184 -4.503 7.138 1.00 97.00 96 PHE A N 1
ATOM 764 C CA . PHE A 1 96 ? -9.542 -3.258 7.829 1.00 97.00 96 PHE A CA 1
ATOM 765 C C . PHE A 1 96 ? -9.341 -3.355 9.341 1.00 97.00 96 PHE A C 1
ATOM 767 O O . PHE A 1 96 ? -9.056 -2.352 9.984 1.00 97.00 96 PHE A O 1
ATOM 774 N N . SER A 1 97 ? -9.400 -4.565 9.906 1.00 96.38 97 SER A N 1
ATOM 775 C CA . SER A 1 97 ? -9.030 -4.825 11.300 1.00 96.38 97 SER A CA 1
ATOM 776 C C . SER A 1 97 ? -7.561 -4.514 11.615 1.00 96.38 97 SER A C 1
ATOM 778 O O . SER A 1 97 ? -7.245 -4.248 12.766 1.00 96.38 97 SER A O 1
ATOM 780 N N . GLU A 1 98 ? -6.660 -4.572 10.625 1.00 96.50 98 GLU A N 1
ATOM 781 C CA . GLU A 1 98 ? -5.243 -4.207 10.792 1.00 96.50 98 GLU A CA 1
ATOM 782 C C . GLU A 1 98 ? -5.045 -2.687 10.859 1.00 96.50 98 GLU A C 1
ATOM 784 O O . GLU A 1 98 ? -4.026 -2.242 11.369 1.00 96.50 98 GLU A O 1
ATOM 789 N N . LEU A 1 99 ? -6.010 -1.898 10.372 1.00 97.06 99 LEU A N 1
ATOM 790 C CA . LEU A 1 99 ? -5.969 -0.431 10.321 1.00 97.06 99 LEU A CA 1
ATOM 791 C C . LEU A 1 99 ? -6.762 0.211 11.470 1.00 97.06 99 LEU A C 1
ATOM 793 O O . LEU A 1 99 ? -7.373 1.269 11.309 1.00 97.06 99 LEU A O 1
ATOM 797 N N . ARG A 1 100 ? -6.792 -0.462 12.622 1.00 96.56 100 ARG A N 1
ATOM 798 C CA . ARG A 1 100 ? -7.484 -0.023 13.838 1.00 96.56 100 ARG A CA 1
ATOM 799 C C . ARG A 1 100 ? -6.503 0.124 14.982 1.00 96.56 100 ARG A C 1
ATOM 801 O O . ARG A 1 100 ? -5.499 -0.584 15.051 1.00 96.56 100 ARG A O 1
ATOM 808 N N . PHE A 1 101 ? -6.794 1.037 15.899 1.00 95.12 101 PHE A N 1
ATOM 809 C CA . PHE A 1 101 ? -6.016 1.113 17.130 1.00 95.12 101 PHE A CA 1
ATOM 810 C C . PHE A 1 101 ? -6.309 -0.109 18.003 1.00 95.12 101 PHE A C 1
ATOM 812 O O . PHE A 1 101 ? -7.453 -0.539 18.118 1.00 95.12 101 PHE A O 1
ATOM 819 N N . SER A 1 102 ? -5.282 -0.648 18.657 1.00 83.94 102 SER A N 1
ATOM 820 C CA . SER A 1 102 ? -5.468 -1.697 19.657 1.00 83.94 102 SER A CA 1
ATOM 821 C C . SER A 1 102 ? -6.288 -1.143 20.836 1.00 83.94 102 SER A C 1
ATOM 823 O O . SER A 1 102 ? -5.829 -0.233 21.530 1.00 83.94 102 SER A O 1
ATOM 825 N N . GLY A 1 103 ? -7.495 -1.681 21.048 1.00 71.75 103 GLY A N 1
ATOM 826 C CA . GLY A 1 103 ? -8.428 -1.333 22.132 1.00 71.75 103 GLY A CA 1
ATOM 827 C C . GLY A 1 103 ? -9.538 -0.364 21.691 1.00 71.75 103 GLY A C 1
ATOM 828 O O . GLY A 1 103 ? -9.256 0.719 21.172 1.00 71.75 103 GLY A O 1
ATOM 829 N N . ARG A 1 104 ? -10.826 -0.661 21.908 1.00 44.47 104 ARG A N 1
ATOM 830 C CA . ARG A 1 104 ? -11.435 -1.546 22.928 1.00 44.47 104 ARG A CA 1
ATOM 831 C C . ARG A 1 104 ? -11.457 -3.034 22.607 1.00 44.47 104 ARG A C 1
ATOM 833 O O . ARG A 1 104 ? -11.837 -3.385 21.473 1.00 44.47 104 ARG A O 1
#

Sequence (104 aa):
LIRQTRAEGVLFISGDVHWGELSRLQAPNCYPLYDLTASGLNQDWDRLEPNGNRLGDACMDFHFGMLEINWGTTPSVELKIHDMTGRARVRRTVRFSELRFSGR

Foldseek 3Di:
DCQVVQDFPDAAEAEPPLKWFWFWDPDPQFFIYIYTYHYNQPDFDDDDDDDPRTDDDIGRAHWDWDWDWDPPPFTWIWTFIAHPVRDTPDIDIDTSVSRGGPDD

Secondary structure (DSSP, 8-state):
-HHHHT--S--EEE-SSSSBEEEEE--TTSPPEEEEE---SS---S-PPP-TTB-S--B-SSEEEEEEEE-SSS-EEEEEEEETTS-EEEEEEEEGGGGS-S--